Protein AF-A0A958JAT1-F1 (afdb_monomer)

pLDDT: mean 89.73, std 8.48, range [59.66, 97.88]

Solvent-accessible surface area (backbone atoms only — not comparable to full-atom values): 6942 Å² total; per-residue (Å²): 108,69,67,58,50,48,42,34,76,76,67,66,44,92,67,84,59,65,66,63,56,51,51,53,31,52,75,70,70,44,86,53,77,91,72,59,48,60,69,54,49,19,51,52,18,60,75,66,74,32,72,62,43,76,50,78,48,78,47,76,49,80,46,78,95,82,60,102,56,63,40,40,36,39,37,44,38,42,38,34,22,36,9,79,79,45,47,78,76,48,74,52,73,50,76,50,74,44,65,65,60,66,73,57,54,51,50,56,50,50,53,66,48,59,77,74,110

Sequence (117 aa):
DRLTAYLYMHRHYPVVDRSQVNDLLQQAGKANVYFLSRASLCALADTLDASVVVLGLIENQPAEVGGQHPLHRLVITLRFLDGRTGEILHIVQRRAESRAPLTQVIDDMLRALVDKL

Mean predicted aligned error: 4.72 Å

Structure (mmCIF, N/CA/C/O backbone):
data_AF-A0A958JAT1-F1
#
_entry.id   AF-A0A958JAT1-F1
#
loop_
_atom_site.group_PDB
_atom_site.id
_atom_site.type_symbol
_atom_site.label_atom_id
_atom_site.label_alt_id
_atom_site.label_comp_id
_atom_site.label_asym_id
_atom_site.label_entity_id
_atom_site.label_seq_id
_atom_site.pdbx_PDB_ins_code
_atom_site.Cartn_x
_atom_site.Cartn_y
_atom_site.Cartn_z
_atom_site.occupancy
_atom_site.B_iso_or_equiv
_atom_site.auth_seq_id
_atom_site.auth_comp_id
_atom_site.auth_asym_id
_atom_site.auth_atom_id
_atom_site.pdbx_PDB_model_num
ATOM 1 N N . ASP A 1 1 ? -3.751 1.339 -7.251 1.00 83.75 1 ASP A N 1
ATOM 2 C CA . ASP A 1 1 ? -4.878 0.393 -7.415 1.00 83.75 1 ASP A CA 1
ATOM 3 C C . ASP A 1 1 ? -4.422 -0.975 -7.896 1.00 83.75 1 ASP A C 1
ATOM 5 O O . ASP A 1 1 ? -5.029 -1.971 -7.543 1.00 83.75 1 ASP A O 1
ATOM 9 N N . ARG A 1 2 ? -3.295 -1.068 -8.617 1.00 90.50 2 ARG A N 1
ATOM 10 C CA . ARG A 1 2 ? -2.687 -2.356 -8.993 1.00 90.50 2 ARG A CA 1
ATOM 11 C C . ARG A 1 2 ? -2.462 -3.304 -7.806 1.00 90.50 2 ARG A C 1
ATOM 13 O O . ARG A 1 2 ? -2.817 -4.466 -7.902 1.00 90.50 2 ARG A O 1
ATOM 20 N N . LEU A 1 3 ? -1.933 -2.817 -6.675 1.00 90.94 3 LEU A N 1
ATOM 21 C CA . LEU A 1 3 ? -1.732 -3.649 -5.477 1.00 90.94 3 LEU A CA 1
ATOM 22 C C . LEU A 1 3 ? -3.050 -4.237 -4.946 1.00 90.94 3 LEU A C 1
ATOM 24 O O . LEU A 1 3 ? -3.116 -5.433 -4.688 1.00 90.94 3 LEU A O 1
ATOM 28 N N . THR A 1 4 ? -4.090 -3.413 -4.816 1.00 91.38 4 THR A N 1
ATOM 29 C CA . THR A 1 4 ? -5.424 -3.835 -4.372 1.00 91.38 4 THR A CA 1
ATOM 30 C C . THR A 1 4 ? -6.001 -4.906 -5.296 1.00 91.38 4 THR A C 1
ATOM 32 O O . THR A 1 4 ? -6.447 -5.947 -4.820 1.00 91.38 4 THR A O 1
ATOM 35 N N . ALA A 1 5 ? -5.899 -4.698 -6.613 1.00 91.25 5 ALA A N 1
ATOM 36 C CA . ALA A 1 5 ? -6.317 -5.683 -7.605 1.00 91.25 5 ALA A CA 1
ATOM 37 C C . ALA A 1 5 ? -5.544 -7.004 -7.470 1.00 91.25 5 ALA A C 1
ATOM 39 O O . ALA A 1 5 ? -6.159 -8.066 -7.452 1.00 91.25 5 ALA A O 1
ATOM 40 N N . TYR A 1 6 ? -4.216 -6.961 -7.311 1.00 91.75 6 TYR A N 1
ATOM 41 C CA . TYR A 1 6 ? -3.415 -8.178 -7.171 1.00 91.75 6 TYR A CA 1
ATOM 42 C C . TYR A 1 6 ? -3.744 -8.962 -5.891 1.00 91.75 6 TYR A C 1
ATOM 44 O O . TYR A 1 6 ? -3.875 -10.185 -5.948 1.00 91.75 6 TYR A O 1
ATOM 52 N N . LEU A 1 7 ? -3.919 -8.281 -4.754 1.00 91.62 7 LEU A N 1
ATOM 53 C CA . LEU A 1 7 ? -4.299 -8.924 -3.489 1.00 91.62 7 LEU A CA 1
ATOM 54 C C . LEU A 1 7 ? -5.671 -9.605 -3.590 1.00 91.62 7 LEU A C 1
ATOM 56 O O . LEU A 1 7 ? -5.828 -10.740 -3.141 1.00 91.62 7 LEU A O 1
ATOM 60 N N . TYR A 1 8 ? -6.639 -8.953 -4.235 1.00 92.00 8 TYR A N 1
ATOM 61 C CA . TYR A 1 8 ? -7.967 -9.527 -4.438 1.00 92.00 8 TYR A CA 1
ATOM 62 C C . TYR A 1 8 ? -7.950 -10.697 -5.432 1.00 92.00 8 TYR A C 1
ATOM 64 O O . TYR A 1 8 ? -8.444 -11.780 -5.129 1.00 92.00 8 TYR A O 1
ATOM 72 N N . MET A 1 9 ? -7.349 -10.511 -6.610 1.00 90.62 9 MET A N 1
ATOM 73 C CA . MET A 1 9 ? -7.413 -11.496 -7.695 1.00 90.62 9 MET A CA 1
ATOM 74 C C . MET A 1 9 ? -6.579 -12.753 -7.432 1.00 90.62 9 MET A C 1
ATOM 76 O O . MET A 1 9 ? -6.989 -13.831 -7.849 1.00 90.62 9 MET A O 1
ATOM 80 N N . HIS A 1 10 ? -5.421 -12.631 -6.772 1.00 89.38 10 HIS A N 1
ATOM 81 C CA . HIS A 1 10 ? -4.485 -13.754 -6.608 1.00 89.38 10 HIS A CA 1
ATOM 82 C C . HIS A 1 10 ? -4.474 -14.360 -5.207 1.00 89.38 10 HIS A C 1
ATOM 84 O O . HIS A 1 10 ? -4.085 -15.515 -5.057 1.00 89.38 10 HIS A O 1
ATOM 90 N N . ARG A 1 11 ? -4.864 -13.599 -4.177 1.00 89.31 11 ARG A N 1
ATOM 91 C CA . ARG A 1 11 ? -4.894 -14.082 -2.785 1.00 89.31 11 ARG A CA 1
ATOM 92 C C . ARG A 1 11 ? -6.305 -14.156 -2.210 1.00 89.31 11 ARG A C 1
ATOM 94 O O . ARG A 1 11 ? -6.465 -14.655 -1.104 1.00 89.31 11 ARG A O 1
ATOM 101 N N . HIS A 1 12 ? -7.312 -13.671 -2.943 1.00 91.56 12 HIS A N 1
ATOM 102 C CA . HIS A 1 12 ? -8.703 -13.586 -2.489 1.00 91.56 12 HIS A CA 1
ATOM 103 C C . HIS A 1 12 ? -8.868 -12.818 -1.173 1.00 91.56 12 HIS A C 1
ATOM 105 O O . HIS A 1 12 ? -9.814 -13.055 -0.422 1.00 91.56 12 HIS A O 1
ATOM 111 N N . TYR A 1 13 ? -7.958 -11.883 -0.886 1.00 92.44 13 TYR A N 1
ATOM 112 C CA . TYR A 1 13 ? -8.096 -11.042 0.291 1.00 92.44 13 TYR A CA 1
ATOM 113 C C . TYR A 1 13 ? -9.197 -10.005 0.059 1.00 92.44 13 TYR A C 1
ATOM 115 O O . TYR A 1 13 ? -9.175 -9.325 -0.973 1.00 92.44 13 TYR A O 1
ATOM 123 N N . PRO A 1 14 ? -10.149 -9.850 0.997 1.00 93.06 14 PRO A N 1
ATOM 124 C CA . PRO A 1 14 ? -11.056 -8.719 0.968 1.00 93.06 14 PRO A CA 1
ATOM 125 C C . PRO A 1 14 ? -10.224 -7.452 1.159 1.00 93.06 14 PRO A C 1
ATOM 127 O O . PRO A 1 14 ? -9.453 -7.329 2.111 1.00 93.06 14 PRO A O 1
ATOM 130 N N . VAL A 1 15 ? -10.343 -6.529 0.213 1.00 94.50 15 VAL A N 1
ATOM 131 C CA . VAL A 1 15 ? -9.611 -5.268 0.233 1.00 94.50 15 VAL A CA 1
ATOM 132 C C . VAL A 1 15 ? -10.590 -4.114 0.311 1.00 94.50 15 VAL A C 1
ATOM 134 O O . VAL A 1 15 ? -11.606 -4.102 -0.381 1.00 94.50 15 VAL A O 1
ATOM 137 N N . VAL A 1 16 ? -10.266 -3.134 1.147 1.00 94.19 16 VAL A N 1
ATOM 138 C CA . VAL A 1 16 ? -11.015 -1.881 1.205 1.00 94.19 16 VAL A CA 1
ATOM 139 C C . VAL A 1 16 ? -10.729 -1.078 -0.060 1.00 94.19 16 VAL A C 1
ATOM 141 O O . VAL A 1 16 ? -9.579 -0.980 -0.505 1.00 94.19 16 VAL A O 1
ATOM 144 N N . ASP A 1 17 ? -11.778 -0.504 -0.645 1.00 90.44 17 ASP A N 1
ATOM 145 C CA . ASP A 1 17 ? -11.640 0.324 -1.835 1.00 90.44 17 ASP A CA 1
ATOM 146 C C . ASP A 1 17 ? -10.838 1.598 -1.535 1.00 90.44 17 ASP A C 1
ATOM 148 O O . ASP A 1 17 ? -10.996 2.248 -0.498 1.00 90.44 17 ASP A O 1
ATOM 152 N N . ARG A 1 18 ? -9.961 1.981 -2.466 1.00 88.75 18 ARG A N 1
ATOM 153 C CA . ARG A 1 18 ? -9.071 3.127 -2.266 1.00 88.75 18 ARG A CA 1
ATOM 154 C C . ARG A 1 18 ? -9.824 4.454 -2.181 1.00 88.75 18 ARG A C 1
ATOM 156 O O . ARG A 1 18 ? -9.339 5.356 -1.501 1.00 88.75 18 ARG A O 1
ATOM 163 N N . SER A 1 19 ? -10.963 4.593 -2.858 1.00 91.19 19 SER A N 1
ATOM 164 C CA . SER A 1 19 ? -11.791 5.800 -2.766 1.00 91.19 19 SER A CA 1
ATOM 165 C C . SER A 1 19 ? -12.231 6.048 -1.324 1.00 91.19 19 SER A C 1
ATOM 167 O O . SER A 1 19 ? -11.979 7.128 -0.806 1.00 91.19 19 SER A O 1
ATOM 169 N N . GLN A 1 20 ? -12.705 5.013 -0.624 1.00 92.88 20 GLN A N 1
ATOM 170 C CA . GLN A 1 20 ? -13.101 5.106 0.787 1.00 92.88 20 GLN A CA 1
ATOM 171 C C . GLN A 1 20 ? -11.930 5.524 1.685 1.00 92.88 20 GLN A C 1
ATOM 173 O O . GLN A 1 20 ? -12.073 6.395 2.542 1.00 92.88 20 GLN A O 1
ATOM 178 N N . VAL A 1 21 ? -10.745 4.943 1.459 1.00 91.88 21 VAL A N 1
ATOM 179 C CA . VAL A 1 21 ? -9.526 5.322 2.191 1.00 91.88 21 VAL A CA 1
ATOM 180 C C . VAL A 1 21 ? -9.190 6.798 1.955 1.00 91.88 21 VAL A C 1
ATOM 182 O O . VAL A 1 21 ? -8.920 7.529 2.906 1.00 91.88 21 VAL A O 1
ATOM 185 N N . ASN A 1 22 ? -9.205 7.248 0.698 1.00 90.31 22 ASN A N 1
ATOM 186 C CA . ASN A 1 22 ? -8.884 8.629 0.340 1.00 90.31 22 ASN A CA 1
ATOM 187 C C . ASN A 1 22 ? -9.904 9.624 0.914 1.00 90.31 22 ASN A C 1
ATOM 189 O O . ASN A 1 22 ? -9.496 10.666 1.426 1.00 90.31 22 ASN A O 1
ATOM 193 N N . ASP A 1 23 ? -11.195 9.296 0.867 1.00 92.56 23 ASP A N 1
ATOM 194 C CA . ASP A 1 23 ? -12.273 10.149 1.371 1.00 92.56 23 ASP A CA 1
ATOM 195 C C . ASP A 1 23 ? -12.133 10.372 2.882 1.00 92.56 23 ASP A C 1
ATOM 197 O O . ASP A 1 23 ? -12.176 11.512 3.352 1.00 92.56 23 ASP A O 1
ATOM 201 N N . LEU A 1 24 ? -11.870 9.307 3.647 1.00 92.06 24 LEU A N 1
ATOM 202 C CA . LEU A 1 24 ? -11.633 9.408 5.091 1.00 92.06 24 LEU A CA 1
ATOM 203 C C . LEU A 1 24 ? -10.364 10.203 5.416 1.00 92.06 24 LEU A C 1
ATOM 205 O O . LEU A 1 24 ? -10.360 11.035 6.327 1.00 92.06 24 LEU A O 1
ATOM 209 N N . LEU A 1 25 ? -9.286 9.996 4.657 1.00 90.50 25 LEU A N 1
ATOM 210 C CA . LEU A 1 25 ? -8.052 10.768 4.821 1.00 90.50 25 LEU A CA 1
ATOM 211 C C . LEU A 1 25 ? -8.268 12.258 4.537 1.00 90.50 25 LEU A C 1
ATOM 213 O O . LEU A 1 25 ? -7.750 13.108 5.269 1.00 90.50 25 LEU A O 1
ATOM 217 N N . GLN A 1 26 ? -9.057 12.584 3.514 1.00 90.56 26 GLN A N 1
ATOM 218 C CA . GLN A 1 26 ? -9.415 13.958 3.184 1.00 90.56 26 GLN A CA 1
ATOM 219 C C . GLN A 1 26 ? -10.260 14.598 4.292 1.00 90.56 26 GLN A C 1
ATOM 221 O O . GLN A 1 26 ? -9.951 15.715 4.712 1.00 90.56 26 GLN A O 1
ATOM 226 N N . GLN A 1 27 ? -11.266 13.890 4.813 1.00 89.19 27 GLN A N 1
ATOM 227 C CA . GLN A 1 27 ? -12.092 14.355 5.936 1.00 89.19 27 GLN A CA 1
ATOM 228 C C . GLN A 1 27 ? -11.259 14.605 7.203 1.00 89.19 27 GLN A C 1
ATOM 230 O O . GLN A 1 27 ? -11.502 15.571 7.924 1.00 89.19 27 GLN A O 1
ATOM 235 N N . ALA A 1 28 ? -10.224 13.795 7.438 1.00 85.31 28 ALA A N 1
ATOM 236 C CA . ALA A 1 28 ? -9.288 13.968 8.549 1.00 85.31 28 ALA A CA 1
ATOM 237 C C . ALA A 1 28 ? -8.239 15.083 8.323 1.00 85.31 28 ALA A C 1
ATOM 239 O O . ALA A 1 28 ? -7.359 15.285 9.168 1.00 85.31 28 ALA A O 1
ATOM 240 N N . GLY A 1 29 ? -8.272 15.782 7.181 1.00 86.69 29 GLY A N 1
ATOM 241 C CA . GLY A 1 29 ? -7.273 16.792 6.813 1.00 86.69 29 GLY A CA 1
ATOM 242 C C . GLY A 1 29 ? -5.876 16.208 6.568 1.00 86.69 29 GLY A C 1
ATOM 243 O O . GLY A 1 29 ? -4.870 16.912 6.678 1.00 86.69 29 GLY A O 1
ATOM 244 N N . LYS A 1 30 ? -5.783 14.907 6.269 1.00 81.06 30 LYS A N 1
ATOM 245 C CA . LYS A 1 30 ? -4.530 14.172 6.062 1.00 81.06 30 LYS A CA 1
ATOM 246 C C . LYS A 1 30 ? -4.309 13.914 4.574 1.00 81.06 30 LYS A C 1
ATOM 248 O O . LYS A 1 30 ? -4.449 12.799 4.090 1.00 81.06 30 LYS A O 1
ATOM 253 N N . ALA A 1 31 ? -3.898 14.950 3.846 1.00 70.00 31 ALA A N 1
ATOM 254 C CA . ALA A 1 31 ? -3.624 14.838 2.410 1.00 70.00 31 ALA A CA 1
ATOM 255 C C . ALA A 1 31 ? -2.407 13.951 2.076 1.00 70.00 31 ALA A C 1
ATOM 257 O O . ALA A 1 31 ? -2.283 13.469 0.953 1.00 70.00 31 ALA A O 1
ATOM 258 N N . ASN A 1 32 ? -1.493 13.737 3.032 1.00 73.75 32 ASN A N 1
ATOM 259 C CA . ASN A 1 32 ? -0.276 12.965 2.808 1.00 73.75 32 ASN A CA 1
ATOM 260 C C . ASN A 1 32 ? -0.136 11.812 3.814 1.00 73.75 32 ASN A C 1
ATOM 262 O O . ASN A 1 32 ? 0.100 12.014 5.007 1.00 73.75 32 ASN A O 1
ATOM 266 N N . VAL A 1 33 ? -0.241 10.594 3.278 1.00 71.38 33 VAL A N 1
ATOM 267 C CA . VAL A 1 33 ? -0.208 9.313 4.001 1.00 71.38 33 VAL A CA 1
ATOM 268 C C . VAL A 1 33 ? 1.129 9.081 4.720 1.00 71.38 33 VAL A C 1
ATOM 270 O O . VAL A 1 33 ? 1.166 8.407 5.746 1.00 71.38 33 VAL A O 1
ATOM 273 N N . TYR A 1 34 ? 2.226 9.684 4.239 1.00 69.38 34 TYR A N 1
ATOM 274 C CA . TYR A 1 34 ? 3.554 9.550 4.853 1.00 69.38 34 TYR A CA 1
ATOM 275 C C . TYR A 1 34 ? 3.660 10.189 6.243 1.00 69.38 34 TYR A C 1
ATOM 277 O O . TYR A 1 34 ? 4.575 9.856 6.991 1.00 69.38 34 TYR A O 1
ATOM 285 N N . PHE A 1 35 ? 2.729 11.076 6.605 1.00 75.50 35 PHE A N 1
ATOM 286 C CA . PHE A 1 35 ? 2.716 11.756 7.903 1.00 75.50 35 PHE A CA 1
ATOM 287 C C . PHE A 1 35 ? 1.638 11.227 8.856 1.00 75.50 35 PHE A C 1
ATOM 289 O O . PHE A 1 35 ? 1.331 11.871 9.864 1.00 75.50 35 PHE A O 1
ATOM 296 N N . LEU A 1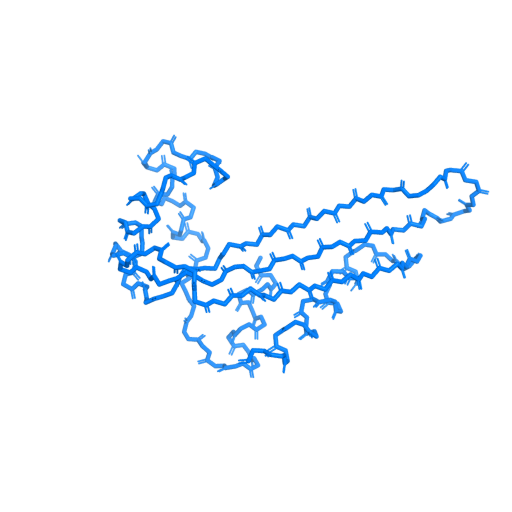 36 ? 1.034 10.072 8.561 1.00 84.81 36 LEU A N 1
ATOM 297 C CA . LEU A 1 36 ? 0.076 9.462 9.475 1.00 84.81 36 LEU A CA 1
ATOM 298 C C . LEU A 1 36 ? 0.800 8.915 10.704 1.00 84.81 36 LEU A C 1
ATOM 300 O O . LEU A 1 36 ? 1.705 8.088 10.608 1.00 84.81 36 LEU A O 1
ATOM 304 N N . SER A 1 37 ? 0.378 9.377 11.880 1.00 90.56 37 SER A N 1
ATOM 305 C CA . SER A 1 37 ? 0.818 8.780 13.136 1.00 90.56 37 SER A CA 1
ATOM 306 C C . SER A 1 37 ? 0.269 7.359 13.261 1.00 90.56 37 SER A C 1
ATOM 308 O O . SER A 1 37 ? -0.778 7.041 12.696 1.00 90.56 37 SER A O 1
ATOM 310 N N . ARG A 1 38 ? 0.924 6.523 14.076 1.00 92.38 38 ARG A N 1
ATOM 311 C CA . ARG A 1 38 ? 0.427 5.183 14.435 1.00 92.38 38 ARG A CA 1
ATOM 312 C C . ARG A 1 38 ? -1.043 5.219 14.867 1.00 92.38 38 ARG A C 1
ATOM 314 O O . ARG A 1 38 ? -1.847 4.470 14.337 1.00 92.38 38 ARG A O 1
ATOM 321 N N . ALA A 1 39 ? -1.406 6.158 15.742 1.00 92.88 39 ALA A N 1
ATOM 322 C CA . ALA A 1 39 ? -2.787 6.337 16.191 1.00 92.88 39 ALA A CA 1
ATOM 323 C C . ALA A 1 39 ? -3.758 6.670 15.042 1.00 92.88 39 ALA A C 1
ATOM 325 O O . ALA A 1 39 ? -4.878 6.174 15.033 1.00 92.88 39 ALA A O 1
ATOM 326 N N . SER A 1 40 ? -3.328 7.466 14.054 1.00 92.56 40 SER A N 1
ATOM 327 C CA . SER A 1 40 ? -4.160 7.786 12.883 1.00 92.56 40 SER A CA 1
ATOM 328 C C . SER A 1 40 ? -4.379 6.559 11.996 1.00 92.56 40 SER A C 1
ATOM 330 O O . SER A 1 40 ? -5.475 6.368 11.483 1.00 92.56 40 SER A O 1
ATOM 332 N N . LEU A 1 41 ? -3.348 5.723 11.828 1.00 93.19 41 LEU A N 1
ATOM 333 C CA . LEU A 1 41 ? -3.452 4.471 11.075 1.00 93.19 41 LEU A CA 1
ATOM 334 C C . LEU A 1 41 ? -4.405 3.489 11.764 1.00 93.19 41 LEU A C 1
ATOM 336 O O . LEU A 1 41 ? -5.257 2.922 11.090 1.00 93.19 41 LEU A O 1
ATOM 340 N N . CYS A 1 42 ? -4.303 3.343 13.088 1.00 95.44 42 CYS A N 1
ATOM 341 C CA . CYS A 1 42 ? -5.213 2.503 13.868 1.00 95.44 42 CYS A CA 1
ATOM 342 C C . CYS A 1 42 ? -6.665 2.990 13.778 1.00 95.44 42 CYS A C 1
ATOM 344 O O . CYS A 1 42 ? -7.563 2.199 13.525 1.00 95.44 42 CYS A O 1
ATOM 346 N N . ALA A 1 43 ? -6.900 4.299 13.926 1.00 94.75 43 ALA A N 1
ATOM 347 C CA . ALA A 1 43 ? -8.243 4.872 13.827 1.00 94.75 43 ALA A CA 1
ATOM 348 C C . ALA A 1 43 ? -8.852 4.698 12.426 1.00 94.75 43 ALA A C 1
ATOM 350 O O . ALA A 1 43 ? -10.039 4.405 12.291 1.00 94.75 43 ALA A O 1
ATOM 351 N N . LEU A 1 44 ? -8.038 4.851 11.376 1.00 94.50 44 LEU A N 1
ATOM 352 C CA . LEU A 1 44 ? -8.468 4.610 10.001 1.00 94.50 44 LEU A CA 1
ATOM 353 C C . LEU A 1 44 ? -8.819 3.135 9.777 1.00 94.50 44 LEU A C 1
ATOM 355 O O . LEU A 1 44 ? -9.827 2.843 9.142 1.00 94.50 44 LEU A O 1
ATOM 359 N N . ALA A 1 45 ? -8.003 2.222 10.305 1.00 96.06 45 ALA A N 1
ATOM 360 C CA . ALA A 1 45 ? -8.253 0.791 10.217 1.00 96.06 45 ALA A CA 1
ATOM 361 C C . ALA A 1 45 ? -9.547 0.398 10.940 1.00 96.06 45 ALA A C 1
ATOM 363 O O . ALA A 1 45 ? -10.364 -0.300 10.356 1.00 96.06 45 ALA A O 1
ATOM 364 N N . ASP A 1 46 ? -9.767 0.910 12.152 1.00 96.56 46 ASP A N 1
ATOM 365 C CA . ASP A 1 46 ? -10.993 0.696 12.930 1.00 96.56 46 ASP A CA 1
ATOM 366 C C . ASP A 1 46 ? -12.237 1.220 12.192 1.00 96.56 46 ASP A C 1
ATOM 368 O O . ASP A 1 46 ? -13.222 0.505 12.036 1.00 96.56 46 ASP A O 1
ATOM 372 N N . THR A 1 47 ? -12.154 2.427 11.619 1.00 96.56 47 THR A N 1
ATOM 373 C CA . THR A 1 47 ? -13.252 3.033 10.839 1.00 96.56 47 THR A CA 1
ATOM 374 C C . THR A 1 47 ? -13.622 2.204 9.604 1.00 96.56 47 THR A C 1
ATOM 376 O O . THR A 1 47 ? -14.784 2.163 9.205 1.00 96.56 47 THR A O 1
ATOM 379 N N . LEU A 1 48 ? -12.633 1.565 8.979 1.00 96.00 48 LEU A N 1
ATOM 380 C CA . LEU A 1 48 ? -12.796 0.757 7.769 1.00 96.00 48 LEU A CA 1
ATOM 381 C C . LEU A 1 48 ? -12.992 -0.7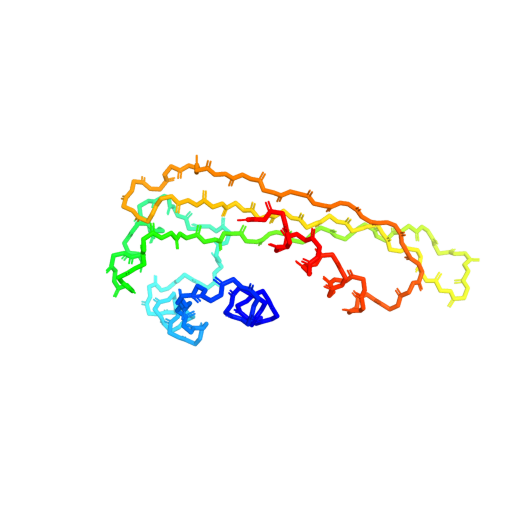40 8.057 1.00 96.00 48 LEU A C 1
ATOM 383 O O . LEU A 1 48 ? -13.013 -1.527 7.111 1.00 96.00 48 LEU A O 1
ATOM 387 N N . ASP A 1 49 ? -13.081 -1.132 9.333 1.00 96.12 49 ASP A N 1
ATOM 388 C CA . ASP A 1 49 ? -13.084 -2.529 9.796 1.00 96.12 49 ASP A CA 1
ATOM 389 C C . ASP A 1 49 ? -11.937 -3.370 9.186 1.00 96.12 49 ASP A C 1
ATOM 391 O O . ASP A 1 49 ? -12.065 -4.543 8.827 1.00 96.12 49 ASP A O 1
ATOM 395 N N . ALA A 1 50 ? -10.771 -2.741 9.019 1.00 96.69 50 ALA A N 1
ATOM 396 C CA . ALA A 1 50 ? -9.594 -3.348 8.420 1.00 96.69 50 ALA A CA 1
ATOM 397 C C . ALA A 1 50 ? -8.704 -3.984 9.495 1.00 96.69 50 ALA A C 1
ATOM 399 O O . ALA A 1 50 ? -8.136 -3.312 10.354 1.00 96.69 50 ALA A O 1
ATOM 400 N N . SER A 1 51 ? -8.497 -5.299 9.400 1.00 96.62 51 SER A N 1
ATOM 401 C CA . SER A 1 51 ? -7.590 -6.017 10.311 1.00 96.62 51 SER A CA 1
ATOM 402 C C . SER A 1 51 ? -6.109 -5.727 10.046 1.00 96.62 51 SER A C 1
ATOM 404 O O . SER A 1 51 ? -5.280 -5.878 10.941 1.00 96.62 51 SER A O 1
ATOM 406 N N . VAL A 1 52 ? -5.761 -5.332 8.818 1.00 96.50 52 VAL A N 1
ATOM 407 C CA . VAL A 1 52 ? -4.381 -5.084 8.389 1.00 96.50 52 VAL A CA 1
ATOM 408 C C . VAL A 1 52 ? -4.320 -3.820 7.543 1.00 96.50 52 VAL A C 1
ATOM 410 O O . VAL A 1 52 ? -5.110 -3.641 6.617 1.00 96.50 52 VAL A O 1
ATOM 413 N N . VAL A 1 53 ? -3.329 -2.975 7.820 1.00 95.38 53 VAL A N 1
ATOM 414 C CA . VAL A 1 53 ? -2.995 -1.806 7.001 1.00 95.38 53 VAL A CA 1
ATOM 415 C C . VAL A 1 53 ? -1.737 -2.106 6.198 1.00 95.38 53 VAL A C 1
ATOM 417 O O . VAL A 1 53 ? -0.743 -2.577 6.745 1.00 95.38 53 VAL A O 1
ATOM 420 N N . VAL A 1 54 ? -1.755 -1.808 4.897 1.00 94.44 54 VAL A N 1
ATOM 421 C CA . VAL A 1 54 ? -0.588 -1.984 4.023 1.00 94.44 54 VAL A CA 1
ATOM 422 C C . VAL A 1 54 ? -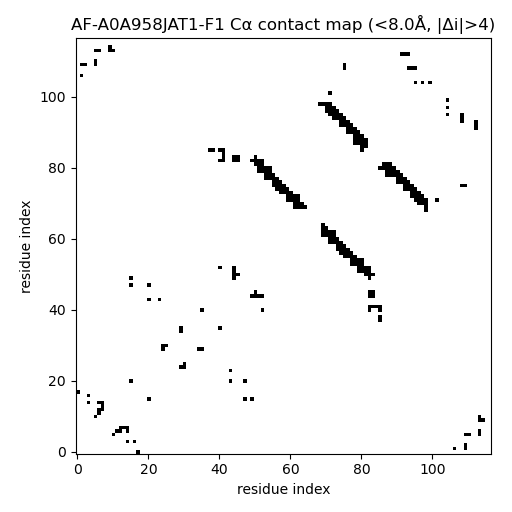0.063 -0.627 3.576 1.00 94.44 54 VAL A C 1
ATOM 424 O O . VAL A 1 54 ? -0.734 0.100 2.846 1.00 94.44 54 VAL A O 1
ATOM 427 N N . LEU A 1 55 ? 1.163 -0.297 3.983 1.00 92.31 55 LEU A N 1
ATOM 428 C CA . LEU A 1 55 ? 1.865 0.905 3.536 1.00 92.31 55 LEU A CA 1
ATOM 429 C C . LEU A 1 55 ? 2.857 0.545 2.432 1.00 92.31 55 LEU A C 1
A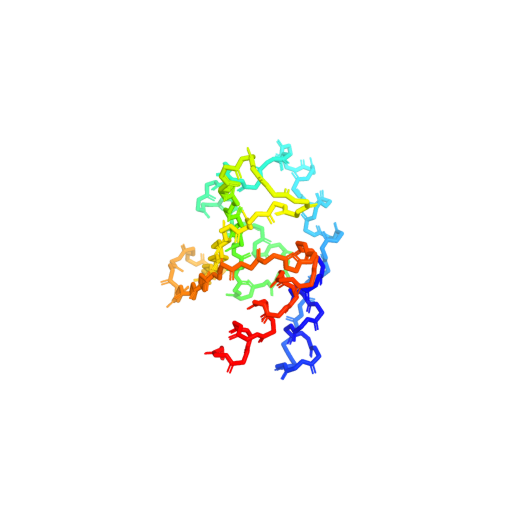TOM 431 O O . LEU A 1 55 ? 3.782 -0.239 2.651 1.00 92.31 55 LEU A O 1
ATOM 435 N N . GLY A 1 56 ? 2.663 1.131 1.251 1.00 91.81 56 GLY A N 1
ATOM 436 C CA . GLY A 1 56 ? 3.539 0.955 0.097 1.00 91.81 56 GLY A CA 1
ATOM 437 C C . GLY A 1 56 ? 4.456 2.154 -0.123 1.00 91.81 56 GLY A C 1
ATOM 438 O O . GLY A 1 56 ? 3.987 3.289 -0.178 1.00 91.81 56 GLY A O 1
ATOM 439 N N . LEU A 1 57 ? 5.748 1.890 -0.306 1.00 92.19 57 LEU A N 1
ATOM 440 C CA . LEU A 1 57 ? 6.754 2.865 -0.726 1.00 92.19 57 LEU A CA 1
ATOM 441 C C . LEU A 1 57 ? 7.384 2.393 -2.039 1.00 92.19 57 LEU A C 1
ATOM 443 O O . LEU A 1 57 ? 7.804 1.240 -2.145 1.00 92.19 57 LEU A O 1
ATOM 447 N N . ILE A 1 58 ? 7.458 3.295 -3.018 1.00 92.88 58 ILE A N 1
ATOM 448 C CA . ILE A 1 58 ? 8.168 3.085 -4.281 1.00 92.88 58 ILE A CA 1
ATOM 449 C C . ILE A 1 58 ? 9.295 4.110 -4.354 1.00 92.88 58 ILE A C 1
ATOM 451 O O . ILE A 1 58 ? 9.039 5.313 -4.381 1.00 92.88 58 ILE A O 1
ATOM 455 N N . GLU A 1 59 ? 10.530 3.632 -4.409 1.00 93.00 59 GLU A N 1
ATOM 456 C CA . GLU A 1 59 ? 11.720 4.453 -4.607 1.00 93.00 59 GLU A CA 1
ATOM 457 C C . GLU A 1 59 ? 12.221 4.231 -6.032 1.00 93.00 59 GLU A C 1
ATOM 459 O O . GLU A 1 59 ? 12.396 3.089 -6.460 1.00 93.00 59 GLU A O 1
ATOM 464 N N . ASN A 1 60 ? 12.441 5.315 -6.774 1.00 90.12 60 ASN A N 1
ATOM 465 C CA . ASN A 1 60 ? 12.999 5.270 -8.120 1.00 90.12 60 ASN A CA 1
ATOM 466 C C . ASN A 1 60 ? 14.255 6.128 -8.175 1.00 90.12 60 ASN A C 1
ATOM 468 O O . ASN A 1 60 ? 14.183 7.346 -8.017 1.00 90.12 60 ASN A O 1
ATOM 472 N N . GLN A 1 61 ? 15.392 5.483 -8.408 1.00 87.19 61 GLN A N 1
ATOM 473 C CA . GLN A 1 61 ? 16.658 6.155 -8.649 1.00 87.19 61 GLN A CA 1
ATOM 474 C C . GLN A 1 61 ? 16.945 6.084 -10.153 1.00 87.19 61 GLN A C 1
ATOM 476 O O . GLN A 1 61 ? 17.290 5.009 -10.658 1.00 87.19 61 GLN A O 1
ATOM 481 N N . PRO A 1 62 ? 16.779 7.189 -10.900 1.00 74.31 62 PRO A N 1
ATOM 482 C CA . PRO A 1 62 ? 17.198 7.220 -12.291 1.00 74.31 62 PRO A CA 1
ATOM 483 C C . PRO A 1 62 ? 18.725 7.076 -12.349 1.00 74.31 62 PRO A C 1
ATOM 485 O O . PRO A 1 62 ? 19.446 7.869 -11.747 1.00 74.31 62 PRO A O 1
ATOM 488 N N . ALA A 1 63 ? 19.219 6.050 -13.044 1.00 71.44 63 ALA A N 1
ATOM 489 C CA . ALA A 1 63 ? 20.641 5.918 -13.346 1.00 71.44 63 ALA A CA 1
ATOM 490 C C . ALA A 1 63 ? 20.963 6.647 -14.666 1.00 71.44 63 ALA A C 1
ATOM 492 O O . ALA A 1 63 ? 20.123 6.705 -15.562 1.00 71.44 63 ALA A O 1
ATOM 493 N N . GLU A 1 64 ? 22.161 7.233 -14.731 1.00 66.00 64 GLU A N 1
ATOM 494 C CA . GLU A 1 64 ? 22.604 8.315 -15.625 1.00 66.00 64 GLU A CA 1
ATOM 495 C C . GLU A 1 64 ? 22.145 8.319 -17.098 1.00 66.00 64 GLU A C 1
ATOM 497 O O . GLU A 1 64 ? 21.936 7.305 -17.768 1.00 66.00 64 GLU A O 1
ATOM 502 N N . VAL A 1 65 ? 22.066 9.555 -17.600 1.00 59.66 65 VAL A N 1
ATOM 503 C CA . VAL A 1 65 ? 21.658 9.984 -18.938 1.00 59.66 65 VAL A CA 1
ATOM 504 C C . VAL A 1 65 ? 22.790 9.721 -19.936 1.00 59.66 65 VAL A C 1
ATOM 506 O O . VAL A 1 65 ? 23.699 10.529 -20.086 1.00 59.66 65 VAL A O 1
ATOM 509 N N . GLY A 1 66 ? 22.746 8.581 -20.627 1.00 60.03 66 GLY A N 1
ATOM 510 C CA . GLY A 1 66 ? 23.715 8.275 -21.692 1.00 60.03 66 GLY A CA 1
ATOM 511 C C . GLY A 1 66 ? 23.228 7.314 -22.778 1.00 60.03 66 GLY A C 1
ATOM 512 O O . GLY A 1 66 ? 23.966 7.025 -23.714 1.00 60.03 66 GLY A O 1
ATOM 513 N N . GLY A 1 67 ? 21.993 6.810 -22.687 1.00 61.53 67 GLY A N 1
ATOM 514 C CA . GLY A 1 67 ? 21.414 5.877 -23.656 1.00 61.53 67 GLY A CA 1
ATOM 515 C C . GLY A 1 67 ? 19.977 6.236 -24.025 1.00 61.53 67 GLY A C 1
ATOM 516 O O . GLY A 1 67 ? 19.304 6.944 -23.283 1.00 61.53 67 GLY A O 1
ATOM 517 N N . GLN A 1 68 ? 19.495 5.715 -25.160 1.00 65.81 68 GLN A N 1
ATOM 518 C CA . GLN A 1 68 ? 18.143 5.971 -25.692 1.00 65.81 68 GLN A CA 1
ATOM 519 C C . GLN A 1 68 ? 16.995 5.567 -24.740 1.00 65.81 68 GLN A C 1
ATOM 521 O O . GLN A 1 68 ? 15.865 6.002 -24.941 1.00 65.81 68 GLN A O 1
ATOM 526 N N . HIS A 1 69 ? 17.276 4.793 -23.681 1.00 69.00 69 HIS A N 1
ATOM 527 C CA . HIS A 1 69 ? 16.320 4.458 -22.624 1.00 69.00 69 HIS A CA 1
ATOM 528 C C . HIS A 1 69 ? 16.946 4.624 -21.231 1.00 69.00 69 HIS A C 1
ATOM 530 O O . HIS A 1 69 ? 18.044 4.098 -21.007 1.00 69.00 69 HIS A O 1
ATOM 536 N N . PRO A 1 70 ? 16.266 5.310 -20.290 1.00 77.62 70 PRO A N 1
ATOM 537 C CA . PRO A 1 70 ? 16.747 5.460 -18.922 1.00 77.62 70 PRO A CA 1
ATOM 538 C C . PRO A 1 70 ? 16.800 4.097 -18.223 1.00 77.62 70 PRO A C 1
ATOM 540 O O . PRO A 1 70 ? 15.873 3.292 -18.321 1.00 77.62 70 PRO A O 1
ATOM 543 N N . LEU A 1 71 ? 17.892 3.830 -17.508 1.00 86.00 71 LEU A N 1
ATOM 544 C CA . LEU A 1 71 ? 17.969 2.680 -16.614 1.00 86.00 71 LEU A CA 1
ATOM 545 C C . LEU A 1 71 ? 17.228 3.029 -15.318 1.00 86.00 71 LEU A C 1
ATOM 547 O O . LEU A 1 71 ? 17.605 3.959 -14.603 1.00 86.00 71 LEU A O 1
ATOM 551 N N . HIS A 1 72 ? 16.176 2.276 -15.014 1.00 86.06 72 HIS A N 1
ATOM 552 C CA . HIS A 1 72 ? 15.402 2.426 -13.789 1.00 86.06 72 HIS A CA 1
ATOM 553 C C . HIS A 1 72 ? 15.962 1.512 -12.705 1.00 86.06 72 HIS A C 1
ATOM 555 O O . HIS A 1 72 ? 16.020 0.298 -12.906 1.00 86.06 72 HIS A O 1
ATOM 561 N N . ARG A 1 73 ? 16.318 2.077 -11.547 1.00 92.00 73 ARG A N 1
ATOM 562 C CA . ARG A 1 73 ? 16.563 1.316 -10.317 1.00 92.00 73 ARG A CA 1
ATOM 563 C C . ARG A 1 73 ? 15.389 1.532 -9.377 1.00 92.00 73 ARG A C 1
ATOM 565 O O . ARG A 1 73 ? 15.207 2.630 -8.851 1.00 92.00 73 ARG A O 1
ATOM 572 N N . LEU A 1 74 ? 14.580 0.494 -9.193 1.00 94.25 74 LEU A N 1
ATOM 573 C CA . LEU A 1 74 ? 13.351 0.554 -8.411 1.00 94.25 74 LEU A CA 1
ATOM 574 C C . LEU A 1 74 ? 13.440 -0.296 -7.158 1.00 94.25 74 LEU A C 1
ATOM 576 O O . LEU A 1 74 ? 13.912 -1.436 -7.188 1.00 94.25 74 LEU A O 1
ATOM 580 N N . VAL A 1 75 ? 12.889 0.239 -6.076 1.00 95.62 75 VAL A N 1
ATOM 581 C CA . VAL A 1 75 ? 12.614 -0.499 -4.847 1.00 95.62 75 VAL A CA 1
ATOM 582 C C . VAL A 1 75 ? 11.140 -0.335 -4.517 1.00 95.62 75 VAL A C 1
ATOM 584 O O . VAL A 1 75 ? 10.646 0.784 -4.427 1.00 95.62 75 VAL A O 1
ATOM 587 N N . ILE A 1 76 ? 10.432 -1.449 -4.336 1.00 96.00 76 ILE A N 1
ATOM 588 C CA . ILE A 1 76 ? 9.081 -1.451 -3.770 1.00 96.00 76 ILE A CA 1
ATOM 589 C C . ILE A 1 76 ? 9.160 -2.109 -2.401 1.00 96.00 76 ILE A C 1
ATOM 591 O O . ILE A 1 76 ? 9.626 -3.246 -2.289 1.00 96.00 76 ILE A O 1
ATOM 595 N N . THR A 1 77 ? 8.689 -1.398 -1.384 1.00 95.25 77 THR A N 1
ATOM 596 C CA . THR A 1 77 ? 8.562 -1.890 -0.011 1.00 95.25 77 THR A CA 1
ATOM 597 C C . THR A 1 77 ? 7.094 -1.867 0.386 1.00 95.25 77 THR A C 1
ATOM 599 O O . THR A 1 77 ? 6.453 -0.823 0.281 1.00 95.25 77 THR A O 1
ATOM 602 N N . LEU A 1 78 ? 6.569 -2.993 0.866 1.00 95.44 78 LEU A N 1
ATOM 603 C CA . LEU A 1 78 ? 5.248 -3.080 1.485 1.00 95.44 78 LEU A CA 1
ATOM 604 C C . LEU A 1 78 ? 5.423 -3.437 2.960 1.00 95.44 78 LEU A C 1
ATOM 606 O O . LEU A 1 78 ? 6.078 -4.428 3.290 1.00 95.44 78 LEU A O 1
ATOM 610 N N . ARG A 1 79 ? 4.838 -2.629 3.841 1.00 94.69 79 ARG A N 1
ATOM 611 C CA . ARG A 1 79 ? 4.793 -2.875 5.285 1.00 94.69 79 ARG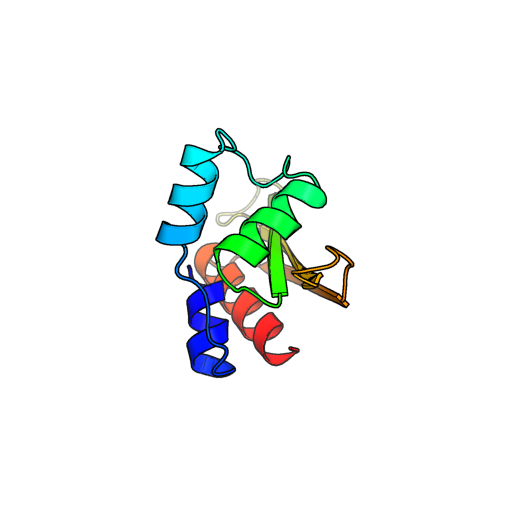 A CA 1
ATOM 612 C C . ARG A 1 79 ? 3.367 -3.235 5.666 1.00 94.69 79 ARG A C 1
ATOM 614 O O . ARG A 1 79 ? 2.459 -2.459 5.382 1.00 94.69 79 ARG A O 1
ATOM 621 N N . PHE A 1 80 ? 3.198 -4.386 6.297 1.00 95.38 80 PHE A N 1
ATOM 622 C CA . PHE A 1 80 ? 1.929 -4.872 6.824 1.00 95.38 80 PHE A CA 1
ATOM 623 C C . PHE A 1 80 ? 1.886 -4.537 8.303 1.00 95.38 80 PHE A C 1
ATOM 625 O O . PHE A 1 80 ? 2.782 -4.937 9.049 1.00 95.38 80 PHE A O 1
ATOM 632 N N . LEU A 1 81 ? 0.875 -3.783 8.707 1.00 96.62 81 LEU A N 1
ATOM 633 C CA . LEU A 1 81 ? 0.664 -3.376 10.082 1.00 96.62 81 LEU A CA 1
ATOM 634 C C . LEU A 1 81 ? -0.624 -4.000 10.601 1.00 96.62 81 LEU A C 1
ATOM 636 O O . LEU A 1 81 ? -1.614 -4.059 9.873 1.00 96.62 81 LEU A O 1
ATOM 640 N N . ASP A 1 82 ? -0.615 -4.421 11.857 1.00 97.88 82 ASP A N 1
ATOM 641 C CA . ASP A 1 82 ? -1.831 -4.774 12.578 1.00 97.88 82 ASP A CA 1
ATOM 642 C C . ASP A 1 82 ? -2.739 -3.537 12.651 1.00 97.88 82 ASP A C 1
ATOM 644 O O . ASP A 1 82 ? -2.299 -2.464 13.069 1.00 97.88 82 ASP A O 1
ATOM 648 N N . GLY A 1 83 ? -3.990 -3.658 12.207 1.00 96.88 83 GLY A N 1
ATOM 649 C CA . GLY A 1 83 ? -4.924 -2.532 12.158 1.00 96.88 83 GLY A CA 1
ATOM 650 C C . GLY A 1 83 ? -5.305 -1.998 13.540 1.00 96.88 83 GLY A C 1
ATOM 651 O O . GLY A 1 83 ? -5.573 -0.810 13.688 1.00 96.88 83 GLY A O 1
ATOM 652 N N . ARG A 1 84 ? -5.264 -2.835 14.580 1.00 97.06 84 ARG A N 1
ATOM 653 C CA . ARG A 1 84 ? -5.630 -2.446 15.949 1.00 97.06 84 ARG A CA 1
ATOM 654 C C . ARG A 1 84 ? -4.450 -1.828 16.671 1.00 97.06 84 ARG A C 1
ATOM 656 O O . ARG A 1 84 ? -4.572 -0.765 17.274 1.00 97.06 84 ARG A O 1
ATOM 663 N N . THR A 1 85 ? -3.300 -2.492 16.621 1.00 97.19 85 THR A N 1
ATOM 664 C CA . THR A 1 85 ? -2.131 -2.071 17.393 1.00 97.19 85 THR A CA 1
ATOM 665 C C . THR A 1 85 ? -1.237 -1.130 16.605 1.00 97.19 85 THR A C 1
ATOM 667 O O . THR A 1 85 ? -0.550 -0.323 17.221 1.00 97.19 85 THR A O 1
ATOM 670 N N . GLY A 1 86 ? -1.215 -1.192 15.274 1.00 95.38 86 GLY A N 1
ATOM 671 C CA . GLY A 1 86 ? -0.266 -0.466 14.428 1.00 95.38 86 GLY A CA 1
ATOM 672 C C . GLY A 1 86 ? 1.153 -1.043 14.462 1.00 95.38 86 GLY A C 1
ATOM 673 O O . GLY A 1 86 ? 2.094 -0.371 14.038 1.00 95.38 86 GLY A O 1
ATOM 674 N N . GLU A 1 87 ? 1.337 -2.249 15.006 1.00 97.00 87 GLU A N 1
ATOM 675 C CA . GLU A 1 87 ? 2.623 -2.951 14.989 1.00 97.00 87 GLU A CA 1
ATOM 676 C C . GLU A 1 87 ? 2.911 -3.540 13.614 1.00 97.00 87 GLU A C 1
ATOM 678 O O . GLU A 1 87 ? 2.006 -3.964 12.902 1.00 97.00 87 GLU A O 1
ATOM 683 N N . ILE A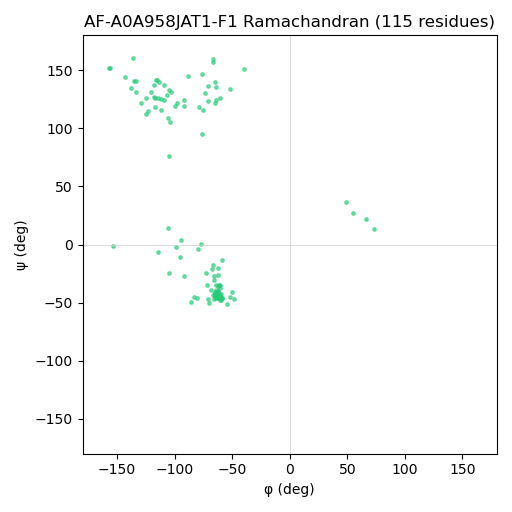 1 88 ? 4.188 -3.574 13.233 1.00 96.06 88 ILE A N 1
ATOM 684 C CA . ILE A 1 88 ? 4.606 -4.170 11.965 1.00 96.06 88 ILE A CA 1
ATOM 685 C C . ILE A 1 88 ? 4.543 -5.691 12.103 1.00 96.06 88 ILE A C 1
ATOM 687 O O . ILE A 1 88 ? 5.317 -6.280 12.851 1.00 96.06 88 ILE A O 1
ATOM 691 N N . LEU A 1 89 ? 3.661 -6.314 11.328 1.00 96.31 89 LEU A N 1
ATOM 692 C CA . LEU A 1 89 ? 3.541 -7.765 11.220 1.00 96.31 89 LEU A CA 1
ATOM 693 C C . LEU A 1 89 ? 4.606 -8.328 10.281 1.00 96.31 89 LEU A C 1
ATOM 695 O O . LEU A 1 89 ? 5.261 -9.326 10.575 1.00 96.31 89 LEU A O 1
ATOM 699 N N . HIS A 1 90 ? 4.774 -7.685 9.123 1.00 94.56 90 HIS A N 1
ATOM 700 C CA . HIS A 1 90 ? 5.675 -8.163 8.086 1.00 94.56 90 HIS A CA 1
ATOM 701 C C . HIS A 1 90 ? 6.119 -7.039 7.146 1.00 94.56 90 HIS A C 1
ATOM 703 O O . HIS A 1 90 ? 5.398 -6.063 6.926 1.00 94.56 90 HIS A O 1
ATOM 709 N N . ILE A 1 91 ? 7.309 -7.183 6.560 1.00 95.38 91 ILE A N 1
ATOM 710 C CA . ILE A 1 91 ? 7.833 -6.277 5.535 1.00 95.38 91 ILE A CA 1
ATOM 711 C C . ILE A 1 91 ? 8.305 -7.118 4.355 1.00 95.38 91 ILE A C 1
ATOM 713 O O . ILE A 1 91 ? 9.213 -7.934 4.504 1.00 95.38 91 ILE A O 1
ATOM 717 N N . VAL A 1 92 ? 7.741 -6.867 3.175 1.00 95.44 92 VAL A N 1
ATOM 718 C CA . VAL A 1 92 ? 8.261 -7.409 1.915 1.00 95.44 92 VAL A CA 1
ATOM 719 C C . VAL A 1 92 ? 8.885 -6.298 1.097 1.00 95.44 92 VAL A C 1
ATOM 721 O O . VAL A 1 92 ? 8.345 -5.199 0.972 1.00 95.44 92 VAL A O 1
ATOM 724 N N . GLN A 1 93 ? 10.038 -6.598 0.515 1.00 96.25 93 GLN A N 1
ATOM 725 C CA . GLN A 1 93 ? 10.766 -5.665 -0.323 1.00 96.25 93 GLN A CA 1
ATOM 726 C C . GLN A 1 93 ? 11.245 -6.371 -1.583 1.00 96.25 93 GLN A C 1
ATOM 728 O O . GLN A 1 93 ? 11.705 -7.516 -1.548 1.00 96.25 93 GLN A O 1
ATOM 733 N N . ARG A 1 94 ? 11.179 -5.663 -2.707 1.00 95.44 94 ARG A N 1
ATOM 734 C CA . ARG A 1 94 ? 11.766 -6.108 -3.966 1.00 95.44 94 ARG A CA 1
ATOM 735 C C . ARG A 1 94 ? 12.546 -4.976 -4.600 1.00 95.44 94 ARG A C 1
ATOM 737 O O . ARG A 1 94 ? 12.115 -3.827 -4.571 1.00 95.44 94 ARG A O 1
ATOM 744 N N . ARG A 1 95 ? 13.691 -5.327 -5.177 1.00 95.44 95 ARG A N 1
ATOM 745 C CA . A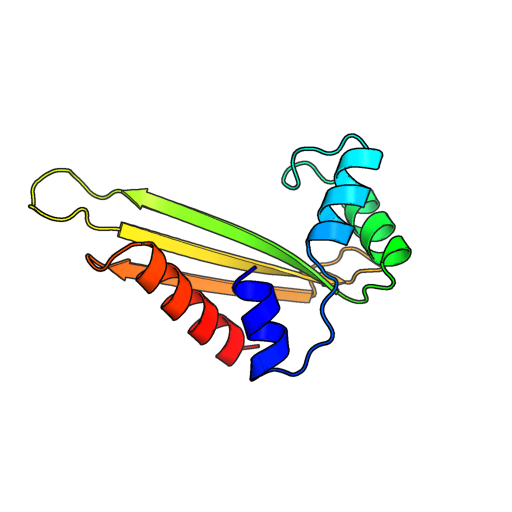RG A 1 95 ? 14.531 -4.431 -5.969 1.00 95.44 95 ARG A CA 1
ATOM 746 C C . ARG A 1 95 ? 14.581 -4.940 -7.402 1.00 95.44 95 ARG A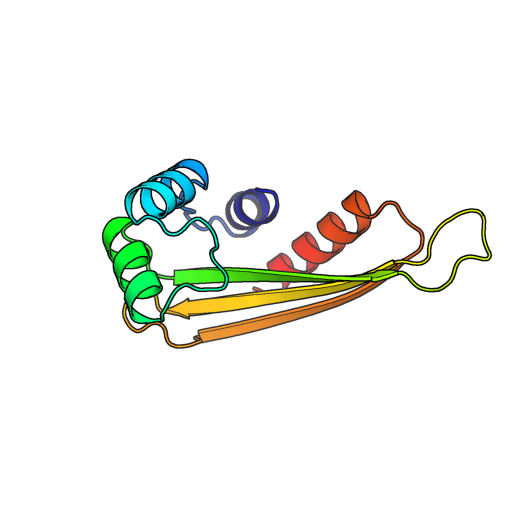 C 1
ATOM 748 O O . ARG A 1 95 ? 14.620 -6.154 -7.604 1.00 95.44 95 ARG A O 1
ATOM 755 N N . ALA A 1 96 ? 14.563 -4.032 -8.365 1.00 94.56 96 ALA A N 1
ATOM 756 C CA . ALA A 1 96 ? 14.749 -4.357 -9.770 1.00 94.56 96 ALA A CA 1
ATOM 757 C C . ALA A 1 96 ? 15.553 -3.257 -10.462 1.00 94.56 96 ALA A C 1
ATOM 759 O O . ALA A 1 96 ? 15.378 -2.073 -10.172 1.00 94.56 96 ALA A O 1
ATOM 760 N N . GLU A 1 97 ? 16.395 -3.663 -11.406 1.00 93.38 97 GLU A N 1
ATOM 761 C CA . GLU A 1 97 ? 17.024 -2.764 -12.365 1.00 93.38 97 GLU A CA 1
ATOM 762 C C . GLU A 1 97 ? 16.546 -3.150 -13.763 1.00 93.38 97 GLU A C 1
ATOM 764 O O . GLU A 1 97 ? 16.609 -4.324 -14.133 1.00 93.38 97 GLU A O 1
ATOM 769 N N . SER A 1 98 ? 16.007 -2.201 -14.527 1.00 91.38 98 SER A N 1
ATOM 770 C CA . SER A 1 98 ? 15.464 -2.499 -15.854 1.00 91.38 98 SER A CA 1
ATOM 771 C C . SER A 1 98 ? 15.443 -1.277 -16.765 1.00 91.38 98 SER A C 1
ATOM 773 O O . SER A 1 98 ? 15.335 -0.140 -16.309 1.00 91.38 98 SER A O 1
ATOM 775 N N . ARG A 1 99 ? 15.533 -1.529 -18.073 1.00 89.69 99 ARG A N 1
ATOM 776 C CA . ARG A 1 99 ? 15.299 -0.536 -19.137 1.00 89.69 99 ARG A CA 1
ATOM 777 C C . ARG A 1 99 ? 13.890 -0.629 -19.733 1.00 89.69 99 ARG A C 1
ATOM 779 O O . ARG A 1 99 ? 13.562 0.135 -20.634 1.00 89.69 99 ARG A O 1
ATOM 786 N N . ALA A 1 100 ? 13.078 -1.585 -19.275 1.00 91.00 100 ALA A N 1
ATOM 787 C CA . ALA A 1 100 ? 11.682 -1.697 -19.679 1.00 91.00 100 ALA A CA 1
ATOM 788 C C . ALA A 1 100 ? 10.868 -0.494 -19.161 1.00 91.00 100 ALA A C 1
ATOM 790 O O . ALA A 1 100 ? 11.284 0.151 -18.193 1.00 91.00 100 ALA A O 1
ATOM 791 N N . PRO A 1 101 ? 9.694 -0.200 -19.751 1.00 90.25 101 PRO A N 1
ATOM 792 C CA . PRO A 1 101 ? 8.823 0.866 -19.270 1.00 90.25 101 PRO A CA 1
ATOM 793 C C . PRO A 1 101 ? 8.528 0.740 -17.771 1.00 90.25 101 PRO A C 1
ATOM 795 O O . PRO A 1 101 ? 8.15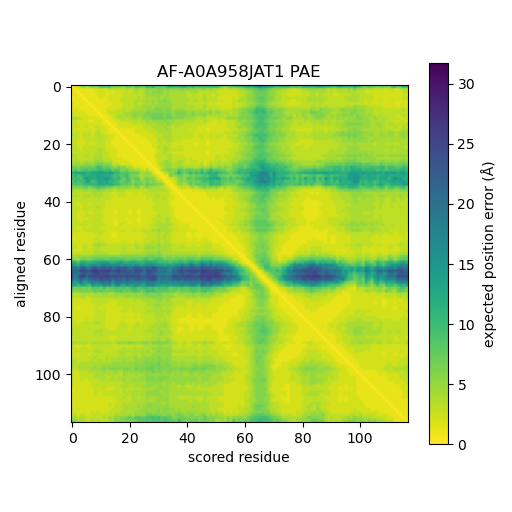6 -0.331 -17.292 1.00 90.25 101 PRO A O 1
ATOM 798 N N . LEU A 1 102 ? 8.636 1.848 -17.032 1.00 88.62 102 LEU A N 1
ATOM 799 C CA . LEU A 1 102 ? 8.454 1.895 -15.575 1.00 88.62 102 LEU A CA 1
ATOM 800 C C . LEU A 1 102 ? 7.157 1.213 -15.101 1.00 88.62 102 LEU A C 1
ATOM 802 O O . LEU A 1 102 ? 7.149 0.493 -14.105 1.00 88.62 102 LEU A O 1
ATOM 806 N N . THR A 1 103 ? 6.062 1.410 -15.834 1.00 91.38 103 THR A N 1
ATOM 807 C CA . THR A 1 103 ? 4.760 0.799 -15.538 1.00 91.38 103 THR A CA 1
ATOM 808 C C . THR A 1 103 ? 4.788 -0.725 -15.615 1.00 91.38 103 THR A C 1
ATOM 810 O O . THR A 1 103 ? 4.115 -1.366 -14.810 1.00 91.38 103 THR A O 1
ATOM 813 N N . GLN A 1 104 ? 5.554 -1.302 -16.543 1.00 93.12 104 GLN A N 1
ATOM 814 C CA . GLN A 1 104 ? 5.737 -2.747 -16.659 1.00 93.12 104 GLN A CA 1
ATOM 815 C C . GLN A 1 104 ? 6.583 -3.273 -15.497 1.00 93.12 104 GLN A C 1
ATOM 817 O O . GLN A 1 104 ? 6.181 -4.219 -14.828 1.00 93.12 104 GLN A O 1
ATOM 822 N N . VAL A 1 105 ? 7.704 -2.608 -15.195 1.00 92.56 105 VAL A N 1
ATOM 823 C CA . VAL A 1 105 ? 8.592 -3.023 -14.096 1.00 92.56 105 VAL A CA 1
ATOM 824 C C . VAL A 1 105 ? 7.849 -3.018 -12.757 1.00 92.56 105 VAL A C 1
ATOM 826 O O . VAL A 1 105 ? 7.977 -3.963 -11.982 1.00 92.56 105 VAL A O 1
ATOM 829 N N . ILE A 1 106 ? 7.026 -1.995 -12.493 1.00 93.38 106 ILE A N 1
ATOM 830 C CA . ILE A 1 106 ? 6.201 -1.930 -11.278 1.00 93.38 106 ILE A CA 1
ATOM 831 C C . ILE A 1 106 ? 5.199 -3.090 -11.223 1.00 93.38 106 ILE A C 1
ATOM 833 O O . ILE A 1 106 ? 5.048 -3.688 -10.160 1.00 93.38 106 ILE A O 1
ATOM 837 N N . ASP A 1 107 ? 4.529 -3.429 -12.329 1.00 94.06 107 ASP A N 1
ATOM 838 C CA . ASP A 1 107 ? 3.575 -4.549 -12.346 1.00 94.06 107 ASP A CA 1
ATOM 839 C C . ASP A 1 107 ? 4.252 -5.891 -12.081 1.00 94.06 107 ASP A C 1
ATOM 841 O O . ASP A 1 107 ? 3.774 -6.653 -11.237 1.00 94.06 107 ASP A O 1
ATOM 845 N N . ASP A 1 108 ? 5.385 -6.151 -12.732 1.00 93.50 108 ASP A N 1
ATOM 846 C CA . ASP A 1 108 ? 6.153 -7.382 -12.533 1.00 93.50 108 ASP A CA 1
ATOM 847 C C . ASP A 1 108 ? 6.652 -7.491 -11.085 1.00 93.50 108 ASP A C 1
ATOM 849 O O . ASP A 1 108 ? 6.597 -8.557 -10.463 1.00 93.50 108 ASP A O 1
ATOM 853 N N . MET A 1 109 ? 7.106 -6.371 -10.514 1.00 95.00 109 MET A N 1
ATOM 854 C CA . MET A 1 109 ? 7.542 -6.320 -9.123 1.00 95.00 109 MET A CA 1
ATOM 855 C C . MET A 1 109 ? 6.391 -6.544 -8.142 1.00 95.00 109 MET A C 1
ATOM 857 O O . MET A 1 109 ? 6.581 -7.282 -7.176 1.00 95.00 109 MET A O 1
ATOM 861 N N . LEU A 1 110 ? 5.226 -5.927 -8.367 1.00 94.19 110 LEU A N 1
ATOM 862 C CA . LEU A 1 110 ? 4.051 -6.081 -7.507 1.00 94.19 110 LEU A CA 1
ATOM 863 C C . LEU A 1 110 ? 3.512 -7.508 -7.546 1.00 94.19 110 LEU A C 1
ATOM 865 O O . LEU A 1 110 ? 3.295 -8.088 -6.484 1.00 94.19 110 LEU A O 1
ATOM 869 N N . ARG A 1 111 ? 3.365 -8.098 -8.738 1.00 92.81 111 ARG A N 1
ATOM 870 C CA . ARG A 1 111 ? 2.932 -9.495 -8.889 1.00 92.81 111 ARG A CA 1
ATOM 871 C C . ARG A 1 111 ? 3.829 -10.426 -8.085 1.00 92.81 111 ARG A C 1
ATOM 873 O O . ARG A 1 111 ? 3.370 -11.157 -7.217 1.00 92.81 111 ARG A O 1
ATOM 880 N N . ALA A 1 112 ? 5.132 -10.296 -8.287 1.00 92.12 112 ALA A N 1
ATOM 881 C CA . ALA A 1 112 ? 6.091 -11.180 -7.656 1.00 92.12 112 ALA A CA 1
ATOM 882 C C . ALA A 1 112 ? 6.402 -10.823 -6.184 1.00 92.12 112 ALA A C 1
ATOM 884 O O . ALA A 1 112 ? 7.192 -11.518 -5.540 1.00 92.12 112 ALA A O 1
ATOM 885 N N . LEU A 1 113 ? 5.845 -9.726 -5.656 1.00 93.12 113 LEU A N 1
ATOM 886 C CA . LEU A 1 113 ? 5.735 -9.463 -4.218 1.00 93.12 113 LEU A CA 1
ATOM 887 C C . LEU A 1 113 ? 4.509 -10.170 -3.638 1.00 93.12 113 LEU A C 1
ATOM 889 O O . LEU A 1 113 ? 4.629 -10.804 -2.597 1.00 93.12 113 LEU A O 1
ATOM 893 N N . VAL A 1 114 ? 3.363 -10.092 -4.317 1.00 90.88 114 VAL A N 1
ATOM 894 C CA . VAL A 1 114 ? 2.113 -10.738 -3.888 1.00 90.88 114 VAL A CA 1
ATOM 895 C C . VAL A 1 114 ? 2.233 -12.262 -3.875 1.00 90.88 114 VAL A C 1
ATOM 897 O O . VAL A 1 114 ? 1.714 -12.893 -2.960 1.00 90.88 114 VAL A O 1
ATOM 900 N N . ASP A 1 115 ? 2.992 -12.851 -4.801 1.00 89.06 115 ASP A N 1
ATOM 901 C CA . ASP A 1 115 ? 3.279 -14.295 -4.808 1.00 89.06 115 ASP A CA 1
ATOM 902 C C . ASP A 1 115 ? 4.044 -14.776 -3.558 1.00 89.06 115 ASP A C 1
ATOM 904 O O . ASP A 1 115 ? 4.040 -15.967 -3.257 1.00 89.06 115 ASP A O 1
ATOM 908 N N . LYS A 1 116 ? 4.714 -13.863 -2.838 1.00 86.38 116 LYS A N 1
ATOM 909 C CA . LYS A 1 116 ? 5.477 -14.161 -1.613 1.00 86.38 116 LYS A CA 1
ATOM 910 C C . LYS A 1 116 ? 4.696 -13.926 -0.320 1.00 86.38 116 LYS A C 1
ATOM 912 O O . LYS A 1 116 ? 5.220 -14.254 0.744 1.00 86.38 116 LYS A O 1
ATOM 917 N N . LEU A 1 117 ? 3.530 -13.285 -0.408 1.00 85.69 117 LEU A N 1
ATOM 918 C CA . LEU A 1 117 ? 2.599 -13.152 0.717 1.00 85.69 117 LEU A CA 1
ATOM 919 C C . LEU A 1 117 ? 1.886 -14.480 0.952 1.00 85.69 117 LEU A C 1
ATOM 921 O O . LEU A 1 117 ? 0.975 -14.521 1.807 1.00 85.69 117 LEU A O 1
#

Secondary structure (DSSP, 8-state):
-HHHHHHHHHH------HHHHHHHHHHTT---GGG--HHHHHHHHHHTT-SEEEEEEEEEEEE-S-SSSPEEEEEEEEEEEETTT--EEEEEEEEEEESS-HHHHHHHHHHHHHTT-

Radius of gyration: 15.97 Å; Cα contacts (8 Å, |Δi|>4): 162; chains: 1; bounding box: 37×31×43 Å

Nearest PDB structures (foldseek):
  4hrv-assembly1_B  TM=7.124E-01  e=2.527E-04  Neisseria meningitidis
  1ozb-assembly2_G  TM=6.314E-01  e=6.279E-02  Haemophilus influenzae
  5tse-assembly3_C  TM=3.340E-01  e=8.497E-03  Acinetobacter baumannii
  1fx3-assembly1_D  TM=5.719E-01  e=3.036E-01  Haemophilus influenzae
  4rh8-assembly4_D  TM=3.849E-01  e=7.531E-02  Escherichia coli K-12

Foldseek 3Di:
DLLQCLCCPPVVDDDDDVVLLCVVCVVVVNNDPVPQDLVNQLVSCVVRVHQKDKDKDKDWDFDDDDDPFTWTWIKIKIFIAGSNRRHTPDIDMDIDIDRPPPVVVVNVRSNVSSVVD